Protein AF-A0A944D0X0-F1 (afdb_monomer)

Foldseek 3Di:
DEAEVVQQFDADPVRHTQAHADDPVPDDPVQFDDDDPFWTADPVVRAIEGECLPDAPVRSSVVCVVPVPHHYDDDCPRPRYDYDHD

Secondary structure (DSSP, 8-state):
-EEETTTTEEE-TTS-EEEE---TT---GGGSEEEETTEEE-TTT--EEEEGGG--HHHHHHHHHH-TT-EEE--TT-TT-EE---

Radius of gyration: 12.38 Å; Cα contacts (8 Å, |Δi|>4): 132; chains: 1; bounding box: 29×27×31 Å

Solvent-accessible surface area (backbone atoms only — not comparable to full-atom values): 5294 Å² total; per-residue (Å²): 58,32,34,25,79,89,78,30,30,34,24,40,82,83,71,44,81,66,48,73,70,82,60,98,80,6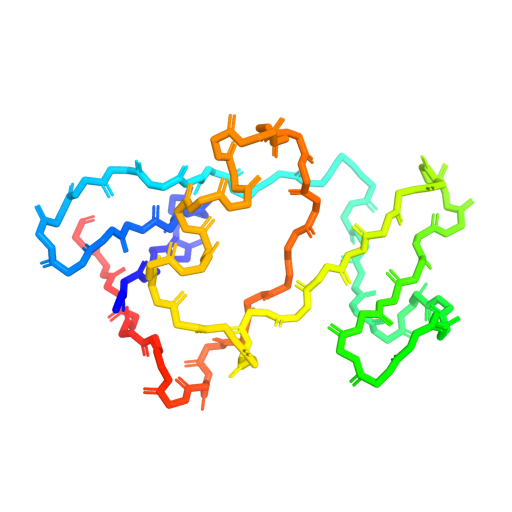8,77,55,78,90,80,37,43,85,69,56,100,56,30,28,29,35,84,86,80,71,44,59,33,37,42,48,81,84,46,53,63,68,55,49,50,49,50,38,72,77,37,78,80,65,43,71,44,80,68,89,83,35,90,68,49,43,80,46,90,129

Mean predicted aligned error: 2.66 Å

pLDDT: mean 95.38, std 4.2, range [62.59, 98.19]

Nearest PDB structures (foldseek):
  8p5d-assembly1_SFF  TM=3.450E-01  e=3.193E+00  Spraguea lophii 42_110
  4bts-assembly1_B9  TM=2.841E-01  e=2.295E+00  Tetrahymena thermophila
  7syh-assembly1_g  TM=3.254E-01  e=8.598E+00  Oryctolagus cuniculus

Structure (mmCIF, N/CA/C/O backbone):
data_AF-A0A944D0X0-F1
#
_entry.id   AF-A0A944D0X0-F1
#
loop_
_atom_site.group_PDB
_atom_site.id
_atom_site.type_symbol
_atom_site.label_atom_id
_atom_site.label_alt_id
_atom_site.label_comp_id
_atom_site.label_asym_id
_atom_site.label_entity_id
_atom_site.label_seq_id
_atom_site.pdbx_PDB_ins_code
_atom_site.Cartn_x
_atom_site.Cartn_y
_atom_site.Cartn_z
_atom_site.occupancy
_atom_site.B_iso_or_equiv
_atom_site.auth_seq_id
_atom_site.auth_comp_id
_atom_site.auth_asym_id
_atom_site.auth_atom_id
_atom_site.pdbx_PDB_model_num
ATOM 1 N N . MET A 1 1 ? -1.850 -2.899 11.069 1.00 94.94 1 MET A N 1
ATOM 2 C CA . MET A 1 1 ? -2.733 -2.665 9.904 1.00 94.94 1 MET A CA 1
ATOM 3 C C . MET A 1 1 ? -3.078 -3.982 9.211 1.00 94.94 1 MET A C 1
ATOM 5 O O . MET A 1 1 ? -2.402 -4.990 9.415 1.00 94.94 1 MET A O 1
ATOM 9 N N . LYS A 1 2 ? -4.125 -3.992 8.378 1.00 97.00 2 LYS A N 1
ATOM 10 C CA . LYS A 1 2 ? -4.661 -5.200 7.728 1.00 97.00 2 LYS A CA 1
ATOM 11 C C . LYS A 1 2 ? -4.663 -5.071 6.204 1.00 97.00 2 LYS A C 1
ATOM 13 O O . LYS A 1 2 ? -4.924 -3.990 5.677 1.00 97.00 2 LYS A O 1
A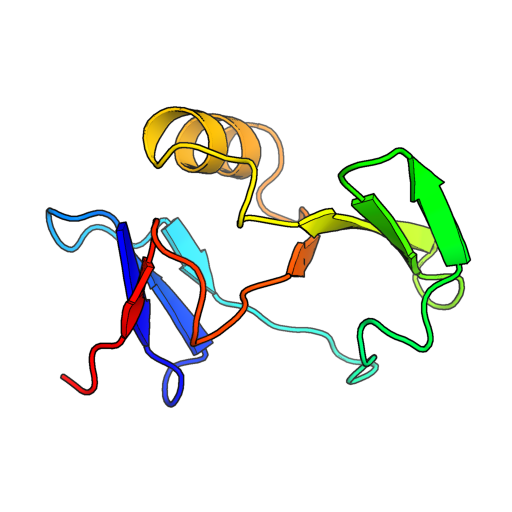TOM 18 N N . PHE A 1 3 ? -4.467 -6.181 5.493 1.00 97.38 3 PHE A N 1
ATOM 19 C CA . PHE A 1 3 ? -4.601 -6.245 4.035 1.00 97.38 3 PHE A CA 1
ATOM 20 C C . PHE A 1 3 ? -5.542 -7.366 3.600 1.00 97.38 3 PHE A C 1
ATOM 22 O O . PHE A 1 3 ? -5.380 -8.514 4.008 1.00 97.38 3 PHE A O 1
ATOM 29 N N . ASN A 1 4 ? -6.506 -7.040 2.738 1.00 96.88 4 ASN A N 1
ATOM 30 C CA . ASN A 1 4 ? -7.356 -8.020 2.075 1.00 96.88 4 ASN A CA 1
ATOM 31 C C . ASN A 1 4 ? -6.895 -8.202 0.614 1.00 96.88 4 ASN A C 1
ATOM 33 O O . ASN A 1 4 ? -7.119 -7.295 -0.195 1.00 96.88 4 ASN A O 1
ATOM 37 N N . PRO A 1 5 ? -6.291 -9.350 0.243 1.00 94.06 5 PRO A N 1
ATOM 38 C CA . PRO A 1 5 ? -5.760 -9.578 -1.102 1.00 94.06 5 PRO A CA 1
ATOM 39 C C . PRO A 1 5 ? -6.853 -9.809 -2.155 1.00 94.06 5 PRO A C 1
ATOM 41 O O . PRO A 1 5 ? -6.637 -9.515 -3.329 1.00 94.06 5 PRO A O 1
ATOM 44 N N . ILE A 1 6 ? -8.042 -10.271 -1.746 1.00 94.31 6 ILE A N 1
ATOM 45 C CA . ILE A 1 6 ? -9.195 -10.484 -2.636 1.00 94.31 6 ILE A CA 1
ATOM 46 C C . ILE A 1 6 ? -9.782 -9.129 -3.046 1.00 94.31 6 ILE A C 1
ATOM 48 O O . ILE A 1 6 ? -9.955 -8.844 -4.230 1.00 94.31 6 ILE A O 1
ATOM 52 N N . LYS A 1 7 ? -10.035 -8.257 -2.062 1.00 95.75 7 LYS A N 1
ATOM 53 C CA . LYS A 1 7 ? -10.551 -6.891 -2.266 1.00 95.75 7 LYS A CA 1
ATOM 54 C C . LYS A 1 7 ? -9.460 -5.904 -2.698 1.00 95.75 7 LYS A C 1
ATOM 56 O O . LYS A 1 7 ? -9.785 -4.771 -3.051 1.00 95.75 7 LYS A O 1
ATOM 61 N N . LYS A 1 8 ? -8.187 -6.320 -2.644 1.00 95.12 8 LYS A N 1
ATOM 62 C CA . LYS A 1 8 ? -6.990 -5.490 -2.845 1.00 95.12 8 LYS A CA 1
ATOM 63 C C . LYS A 1 8 ? -7.072 -4.205 -2.025 1.00 95.12 8 LYS A C 1
ATOM 65 O O . LYS A 1 8 ? -6.964 -3.111 -2.565 1.00 95.12 8 LYS A O 1
ATOM 70 N N . ALA A 1 9 ? -7.334 -4.325 -0.728 1.00 97.19 9 ALA A N 1
ATOM 71 C CA . ALA A 1 9 ? -7.631 -3.179 0.126 1.00 97.19 9 ALA A CA 1
ATOM 72 C C . ALA A 1 9 ? -6.855 -3.226 1.444 1.00 97.19 9 ALA A C 1
ATOM 74 O O . ALA A 1 9 ? -6.785 -4.266 2.097 1.00 97.19 9 ALA A O 1
ATOM 75 N N . LEU A 1 10 ? -6.292 -2.078 1.819 1.00 97.25 10 LEU A N 1
ATOM 76 C CA . LEU A 1 10 ? -5.632 -1.823 3.093 1.00 97.25 10 LEU A CA 1
ATOM 77 C C . LEU A 1 10 ? -6.620 -1.214 4.081 1.00 97.25 10 LEU A C 1
ATOM 79 O O . LEU A 1 10 ? -7.358 -0.286 3.736 1.00 97.25 10 LEU A O 1
ATOM 83 N N . TYR A 1 11 ? -6.579 -1.697 5.315 1.00 97.69 11 TYR A N 1
ATOM 84 C CA . TYR A 1 11 ? -7.400 -1.225 6.420 1.00 97.69 11 TYR A CA 1
ATOM 85 C C . TYR A 1 11 ? -6.537 -0.948 7.646 1.00 97.69 11 TYR A C 1
ATOM 87 O O . TYR A 1 11 ? -5.482 -1.558 7.833 1.00 97.69 11 TYR A O 1
ATOM 95 N N . THR A 1 12 ? -7.005 -0.053 8.506 1.00 97.44 12 THR A N 1
ATOM 96 C CA . THR A 1 12 ? -6.447 0.107 9.846 1.00 97.44 12 THR A CA 1
ATOM 97 C C . THR A 1 12 ? -6.722 -1.140 10.685 1.00 97.44 12 THR A C 1
ATOM 99 O O . THR A 1 12 ? -7.598 -1.951 10.368 1.00 97.44 12 THR A O 1
ATOM 102 N N . ASP A 1 13 ? -6.036 -1.274 11.817 1.00 96.06 13 ASP A N 1
ATOM 103 C CA . ASP A 1 13 ? -6.333 -2.337 12.778 1.00 96.06 13 ASP A CA 1
ATOM 104 C C . ASP A 1 13 ? -7.757 -2.235 13.354 1.00 96.06 13 ASP A C 1
ATOM 106 O O . ASP A 1 13 ? -8.346 -3.245 13.741 1.00 96.06 13 ASP A O 1
ATOM 110 N N . SER A 1 14 ? -8.338 -1.032 13.299 1.00 96.06 14 SER A N 1
ATOM 111 C CA . SER A 1 14 ? -9.734 -0.705 13.628 1.00 96.06 14 SER A CA 1
ATOM 112 C C . SER A 1 14 ? -10.720 -0.835 12.452 1.00 96.06 14 SER A C 1
ATOM 114 O O . SER A 1 14 ? -11.807 -0.265 12.506 1.00 96.06 14 SER A O 1
ATOM 116 N N . ASP A 1 15 ? -10.347 -1.546 11.383 1.00 95.62 15 ASP A N 1
ATOM 117 C CA . ASP A 1 15 ? -11.199 -1.863 10.222 1.00 95.62 15 ASP A CA 1
ATOM 118 C C . ASP A 1 15 ? -11.654 -0.658 9.378 1.00 95.62 15 ASP A C 1
ATOM 120 O O . ASP A 1 15 ? -12.564 -0.762 8.552 1.00 95.62 15 ASP A O 1
ATOM 124 N N . LYS A 1 16 ? -10.986 0.495 9.505 1.00 97.31 16 LYS A N 1
ATOM 125 C CA . LYS A 1 16 ? -11.229 1.650 8.630 1.00 97.31 16 LYS A CA 1
ATOM 126 C C . LYS A 1 16 ? -10.452 1.490 7.332 1.00 97.31 16 LYS A C 1
ATOM 128 O O . LYS A 1 16 ? -9.268 1.169 7.360 1.00 97.31 16 LYS A O 1
ATOM 133 N N . LEU A 1 17 ? -11.096 1.745 6.194 1.00 97.19 17 LEU A N 1
ATOM 134 C CA . LEU A 1 17 ? -10.426 1.708 4.894 1.00 97.19 17 LEU A CA 1
ATOM 135 C C . LEU A 1 17 ? -9.318 2.768 4.843 1.00 97.19 17 LEU A C 1
ATOM 137 O O . LEU A 1 17 ? -9.574 3.945 5.087 1.00 97.19 17 LEU A O 1
ATOM 141 N N . ILE A 1 18 ? -8.109 2.334 4.492 1.00 97.56 18 ILE A N 1
ATOM 142 C CA . ILE A 1 18 ? -6.979 3.216 4.200 1.00 97.56 18 ILE A CA 1
ATOM 143 C C . ILE A 1 18 ? -6.949 3.490 2.698 1.00 97.56 18 ILE A C 1
ATOM 145 O O . ILE A 1 18 ? -7.120 4.628 2.278 1.00 97.56 18 ILE A O 1
ATOM 149 N N . LYS A 1 19 ? -6.764 2.445 1.878 1.00 97.38 19 LYS A N 1
ATOM 150 C CA . LYS A 1 19 ? -6.638 2.573 0.419 1.00 97.38 19 LYS A CA 1
ATOM 151 C C . LYS A 1 19 ? -7.005 1.276 -0.300 1.00 97.38 19 LYS A C 1
ATOM 153 O O . LYS A 1 19 ? -6.706 0.187 0.186 1.00 97.38 19 LYS A O 1
ATOM 158 N N . LYS A 1 20 ? -7.596 1.387 -1.494 1.00 97.19 20 LYS A N 1
ATOM 159 C CA . LYS A 1 20 ? -7.707 0.277 -2.456 1.00 97.19 20 LYS A CA 1
ATOM 160 C C . LYS A 1 20 ? -6.534 0.313 -3.434 1.00 97.19 20 LYS A C 1
ATOM 162 O O . LYS A 1 20 ? -6.209 1.363 -3.982 1.00 97.19 20 LYS A O 1
ATOM 167 N N . LEU A 1 21 ? -5.907 -0.833 -3.651 1.00 95.06 21 LEU A N 1
ATOM 168 C CA . LEU A 1 21 ? -4.776 -1.004 -4.548 1.00 95.06 21 LEU A CA 1
ATOM 169 C C . LEU A 1 21 ? -5.291 -1.289 -5.955 1.00 95.06 21 LEU A C 1
ATOM 171 O O . LEU A 1 21 ? -5.916 -2.318 -6.224 1.00 95.06 21 LEU A O 1
ATOM 175 N N . HIS A 1 22 ? -4.977 -0.376 -6.865 1.00 94.25 22 HIS A N 1
ATOM 176 C CA . HIS A 1 22 ? -5.267 -0.518 -8.278 1.00 94.25 22 HIS A CA 1
ATOM 177 C C . HIS A 1 22 ? -4.105 0.049 -9.093 1.00 94.25 22 HIS A C 1
ATOM 179 O O . HIS A 1 22 ? -3.749 1.211 -8.945 1.00 94.25 22 HIS A O 1
ATOM 185 N N . CYS A 1 23 ? -3.525 -0.778 -9.962 1.00 93.88 23 CYS A N 1
ATOM 186 C CA . CYS A 1 23 ? -2.577 -0.343 -10.981 1.00 93.88 23 CYS A CA 1
ATOM 187 C C . CYS A 1 23 ? -3.125 -0.789 -12.345 1.00 93.88 23 CYS A C 1
ATOM 189 O O . CY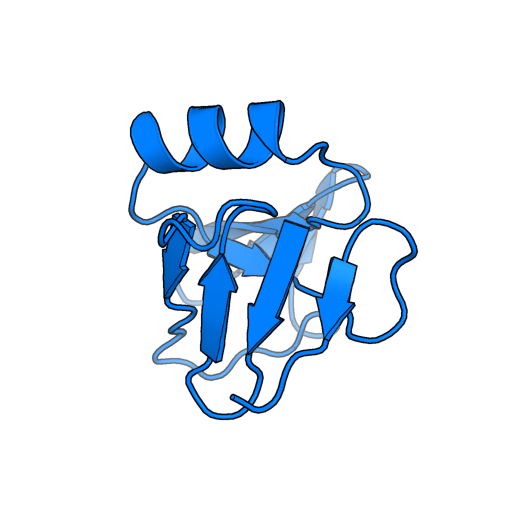S A 1 23 ? -3.199 -2.002 -12.580 1.00 93.88 23 CYS A O 1
ATOM 191 N N . PRO A 1 24 ? -3.491 0.138 -13.251 1.00 93.50 24 PRO A N 1
ATOM 192 C CA . PRO A 1 24 ? -4.057 -0.224 -14.553 1.00 93.50 24 PRO A CA 1
ATOM 193 C C . PRO A 1 24 ? -3.050 -0.987 -15.425 1.00 93.50 24 PRO A C 1
ATOM 195 O O . PRO A 1 24 ? -3.428 -1.853 -16.210 1.00 93.50 24 PRO A O 1
ATOM 198 N N . TYR A 1 25 ? -1.755 -0.739 -15.216 1.00 93.88 25 TYR A N 1
ATOM 199 C CA . TYR A 1 25 ? -0.656 -1.367 -15.951 1.00 93.88 25 TYR A CA 1
ATOM 200 C C . TYR A 1 25 ? -0.161 -2.683 -15.336 1.00 93.88 25 TYR A C 1
ATOM 202 O O . TYR A 1 25 ? 0.773 -3.278 -15.870 1.00 93.88 25 TYR A O 1
ATOM 210 N N . LYS A 1 26 ? -0.748 -3.127 -14.210 1.00 91.25 26 LYS A N 1
ATOM 211 C CA . LYS A 1 26 ? -0.427 -4.393 -13.518 1.00 91.25 26 LYS A CA 1
ATOM 212 C C . LYS A 1 26 ? 1.083 -4.621 -13.319 1.00 91.25 26 LYS A C 1
ATOM 214 O O . LYS A 1 26 ? 1.582 -5.728 -13.513 1.00 91.25 26 LYS A O 1
ATOM 219 N N . LYS A 1 27 ? 1.818 -3.562 -12.962 1.00 93.12 27 LYS A N 1
ATOM 220 C CA . LYS A 1 27 ? 3.269 -3.635 -12.756 1.00 93.12 27 LYS A CA 1
ATOM 221 C C . LYS A 1 27 ? 3.615 -4.512 -11.555 1.00 93.12 27 LYS A C 1
ATOM 223 O O . LYS A 1 27 ? 2.893 -4.533 -10.563 1.00 93.12 27 LYS A O 1
ATOM 228 N N . GLN A 1 28 ? 4.743 -5.202 -11.669 1.00 92.56 28 GLN A N 1
ATOM 229 C CA . GLN A 1 28 ? 5.378 -5.933 -10.576 1.00 92.56 28 GLN A CA 1
ATOM 230 C C . GLN A 1 28 ? 6.541 -5.101 -10.035 1.00 92.56 28 GLN A C 1
ATOM 232 O O . GLN A 1 28 ? 7.139 -4.338 -10.793 1.00 92.56 28 GLN A O 1
ATOM 237 N N . TRP A 1 29 ? 6.846 -5.252 -8.746 1.00 94.44 29 TRP A N 1
ATOM 238 C CA . TRP A 1 29 ? 7.880 -4.478 -8.049 1.00 94.44 29 TRP A CA 1
ATOM 239 C C . TRP A 1 29 ? 9.255 -4.562 -8.725 1.00 94.44 29 TRP A C 1
ATOM 241 O O . TRP A 1 29 ? 9.918 -3.543 -8.908 1.00 94.44 29 TRP A O 1
ATOM 251 N N . ASP A 1 30 ? 9.633 -5.757 -9.180 1.00 94.31 30 ASP A N 1
ATOM 252 C CA . ASP A 1 30 ? 10.926 -6.013 -9.828 1.00 94.31 30 ASP A CA 1
ATOM 253 C C . ASP A 1 30 ? 11.053 -5.347 -11.206 1.00 94.31 30 ASP A C 1
ATOM 255 O O . ASP A 1 30 ? 12.154 -5.164 -11.710 1.00 94.31 30 ASP A O 1
ATOM 259 N N . ASN A 1 31 ? 9.931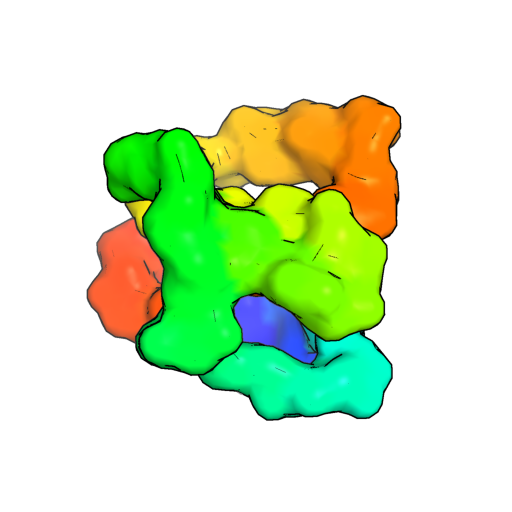 -4.911 -11.790 1.00 93.94 31 ASN A N 1
ATOM 260 C CA . ASN A 1 31 ? 9.880 -4.201 -13.070 1.00 93.94 31 ASN A CA 1
ATOM 261 C C . ASN A 1 31 ? 9.818 -2.670 -12.904 1.00 93.94 31 ASN A C 1
ATOM 263 O O . ASN A 1 31 ? 9.461 -1.959 -13.850 1.00 93.94 31 ASN A O 1
ATOM 267 N N . LEU A 1 32 ? 10.088 -2.158 -11.702 1.00 97.00 32 LEU A N 1
ATOM 268 C CA . LEU A 1 32 ? 10.175 -0.730 -11.401 1.00 97.00 32 LEU A CA 1
ATOM 269 C C . LEU A 1 32 ? 11.641 -0.307 -11.265 1.00 97.00 32 LEU A C 1
ATOM 271 O O . LEU A 1 32 ? 12.488 -1.095 -10.848 1.00 97.00 32 LEU A O 1
ATOM 275 N N . SER A 1 33 ? 11.930 0.951 -11.587 1.00 97.62 33 SER A N 1
ATOM 276 C CA . SER A 1 33 ? 13.269 1.523 -11.432 1.00 97.62 33 SER A CA 1
ATOM 277 C C . SER A 1 33 ? 13.511 1.945 -9.992 1.00 97.62 33 SER A C 1
ATOM 279 O O . SER A 1 33 ? 12.589 2.413 -9.328 1.00 97.62 33 SER A O 1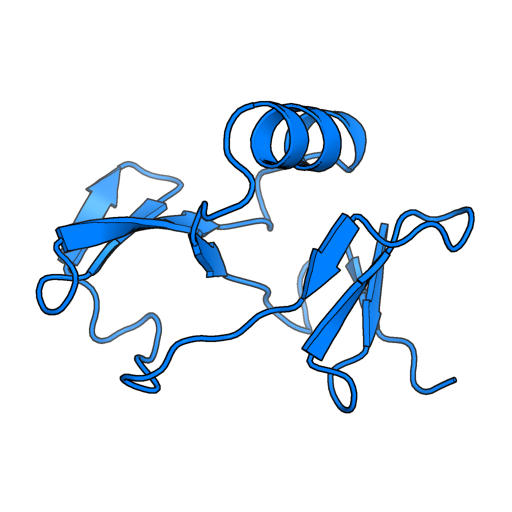
ATOM 281 N N . ASP A 1 34 ? 14.742 1.823 -9.513 1.00 97.12 34 ASP A N 1
ATOM 282 C CA . ASP A 1 34 ? 15.089 2.287 -8.171 1.00 97.12 34 ASP A CA 1
ATOM 283 C C . ASP A 1 34 ? 14.909 3.811 -8.059 1.00 97.12 34 ASP A C 1
ATOM 285 O O . ASP A 1 34 ? 15.117 4.549 -9.028 1.00 97.12 34 ASP A O 1
ATOM 289 N N . TYR A 1 35 ? 14.455 4.273 -6.893 1.00 96.44 35 TYR A N 1
ATOM 290 C CA . TYR A 1 35 ? 14.253 5.696 -6.607 1.00 96.44 35 TYR A CA 1
ATOM 291 C C . TYR A 1 35 ? 14.940 6.088 -5.299 1.00 96.44 35 TYR A C 1
ATOM 293 O O . TYR A 1 35 ? 15.808 6.956 -5.305 1.00 96.44 35 TYR A O 1
ATOM 301 N N . ASP A 1 36 ? 14.616 5.398 -4.205 1.00 96.12 36 ASP A N 1
ATOM 302 C CA . ASP A 1 36 ? 15.335 5.477 -2.933 1.00 96.12 36 ASP A CA 1
ATOM 303 C C . ASP A 1 36 ? 15.272 4.128 -2.189 1.00 96.12 36 ASP A C 1
ATOM 305 O O . ASP A 1 36 ? 14.803 3.127 -2.729 1.00 96.12 36 ASP A O 1
ATOM 309 N N . GLU A 1 37 ? 15.755 4.082 -0.945 1.00 93.75 37 GLU A N 1
ATOM 310 C CA . GLU A 1 37 ? 15.791 2.854 -0.136 1.00 93.75 37 GLU A CA 1
ATOM 311 C C . GLU A 1 37 ? 14.408 2.239 0.134 1.00 93.75 37 GLU A C 1
ATOM 313 O O . GLU A 1 37 ? 14.303 1.045 0.408 1.00 93.75 37 GLU A O 1
ATOM 318 N N . LYS A 1 38 ? 13.339 3.042 0.091 1.00 95.56 38 LYS A N 1
ATOM 319 C CA . LYS A 1 38 ? 11.985 2.649 0.508 1.00 95.56 38 LYS A CA 1
ATOM 320 C C . LYS A 1 38 ? 10.979 2.705 -0.631 1.00 95.56 38 LYS A C 1
ATOM 322 O O . LYS A 1 38 ? 9.796 2.433 -0.420 1.00 95.56 38 LYS A O 1
ATOM 327 N N . SER A 1 39 ? 11.402 3.090 -1.828 1.00 97.38 39 SER A N 1
ATOM 328 C CA . SER A 1 39 ? 10.489 3.314 -2.932 1.00 97.38 39 SER A CA 1
ATOM 329 C C . SER A 1 39 ? 11.143 3.132 -4.294 1.00 97.38 39 SER A C 1
ATOM 331 O O . SER A 1 39 ? 12.351 3.264 -4.489 1.00 97.38 39 SER A O 1
ATOM 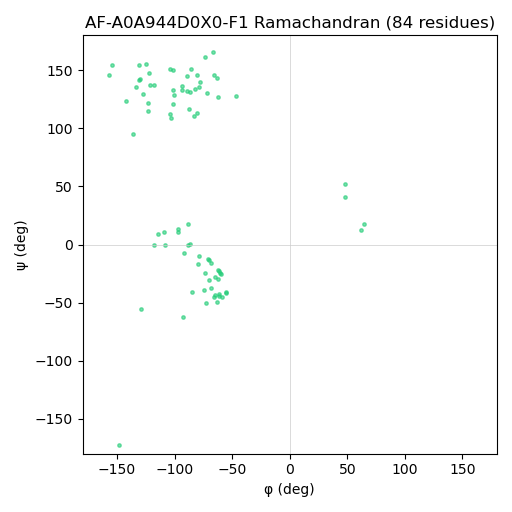333 N N . LYS A 1 40 ? 10.294 2.803 -5.265 1.00 98.12 40 LYS A N 1
ATOM 334 C CA . LYS A 1 40 ? 10.672 2.628 -6.664 1.00 98.12 40 LYS A CA 1
ATOM 335 C C . LYS A 1 40 ? 9.826 3.511 -7.556 1.00 98.12 40 LYS A C 1
ATOM 337 O O . LYS A 1 40 ? 8.691 3.841 -7.227 1.00 98.12 40 LYS A O 1
ATOM 342 N N . LYS A 1 41 ? 10.342 3.859 -8.725 1.00 97.75 41 LYS A N 1
ATOM 343 C CA . LYS A 1 41 ? 9.641 4.656 -9.724 1.00 97.75 41 LYS A CA 1
ATOM 344 C C . LYS A 1 41 ? 9.064 3.776 -10.830 1.00 97.75 41 LYS A C 1
ATOM 346 O O . LYS A 1 41 ? 9.762 2.984 -11.463 1.00 97.75 41 LYS A O 1
ATOM 351 N N . CYS A 1 42 ? 7.776 3.950 -11.110 1.00 97.12 42 CYS A N 1
ATOM 352 C CA . CYS A 1 42 ? 7.127 3.340 -12.261 1.00 97.12 42 CYS A CA 1
ATOM 353 C C . CYS A 1 42 ? 7.370 4.186 -13.510 1.00 97.12 42 CYS A C 1
ATOM 355 O O . CYS A 1 42 ? 6.780 5.250 -13.664 1.00 97.12 42 CYS A O 1
ATOM 357 N N . LEU A 1 43 ? 8.169 3.694 -14.458 1.00 96.12 43 LEU A N 1
ATOM 358 C CA . LEU A 1 43 ? 8.445 4.429 -15.700 1.00 96.12 43 LEU A CA 1
ATOM 359 C C . LEU A 1 43 ? 7.242 4.526 -16.657 1.00 96.12 43 LEU A C 1
ATOM 361 O O . LEU A 1 43 ? 7.277 5.306 -17.600 1.00 96.12 43 LEU A O 1
ATOM 365 N N . THR A 1 44 ? 6.172 3.750 -16.440 1.00 95.81 44 THR A N 1
ATOM 366 C CA . THR A 1 44 ? 4.978 3.774 -17.308 1.00 95.81 44 THR A CA 1
ATOM 367 C C . THR A 1 44 ? 3.985 4.868 -16.928 1.00 95.81 44 THR A C 1
ATOM 369 O O . THR A 1 44 ? 3.434 5.506 -17.814 1.00 95.81 44 THR A O 1
ATOM 372 N N . CYS A 1 45 ? 3.744 5.089 -15.633 1.00 94.31 45 CYS A N 1
ATOM 373 C CA . CYS A 1 45 ? 2.854 6.159 -15.166 1.00 94.31 45 CYS A CA 1
ATOM 374 C C . CYS A 1 45 ? 3.602 7.322 -14.505 1.00 94.31 45 CYS A C 1
ATOM 376 O O . CYS A 1 45 ? 2.969 8.278 -14.089 1.00 94.31 45 CYS A O 1
ATOM 378 N N . ASN A 1 46 ? 4.934 7.237 -14.418 1.00 95.19 46 ASN A N 1
ATOM 379 C CA . ASN A 1 46 ? 5.829 8.217 -13.798 1.00 95.19 46 ASN A CA 1
ATOM 380 C C . ASN A 1 46 ? 5.597 8.452 -12.287 1.00 95.19 46 ASN A C 1
ATOM 382 O O . ASN A 1 46 ? 6.179 9.372 -11.720 1.00 95.19 46 ASN A O 1
ATOM 386 N N . GLU A 1 47 ? 4.813 7.591 -11.632 1.00 95.75 47 GLU A N 1
ATOM 387 C CA . GLU A 1 47 ? 4.526 7.643 -10.193 1.00 95.75 47 GLU A CA 1
ATOM 388 C C . GLU A 1 47 ? 5.587 6.919 -9.356 1.00 95.75 47 GLU A C 1
ATOM 390 O O . GLU A 1 47 ? 6.184 5.926 -9.793 1.00 95.75 47 GLU A O 1
ATOM 395 N N . VAL A 1 48 ? 5.770 7.381 -8.117 1.00 96.81 48 VAL A N 1
ATOM 396 C CA . VAL A 1 48 ? 6.577 6.697 -7.097 1.00 96.81 48 VAL A CA 1
ATOM 397 C C . VAL A 1 48 ? 5.707 5.675 -6.364 1.00 96.81 48 VAL A C 1
ATOM 399 O O . VAL A 1 48 ? 4.597 5.973 -5.925 1.00 96.81 48 VAL A O 1
ATOM 402 N N . VAL A 1 49 ? 6.216 4.452 -6.241 1.00 97.81 49 VAL A N 1
ATOM 403 C CA . VAL A 1 49 ? 5.609 3.334 -5.521 1.00 97.81 49 VAL A CA 1
ATOM 404 C C . VAL A 1 49 ? 6.349 3.153 -4.202 1.00 97.81 49 VAL A C 1
ATOM 406 O O . VAL A 1 49 ? 7.514 2.757 -4.187 1.00 97.81 49 VAL A O 1
ATOM 409 N N . VAL A 1 50 ? 5.667 3.439 -3.098 1.00 97.75 50 VAL A N 1
ATOM 410 C CA . VAL A 1 50 ? 6.238 3.388 -1.747 1.00 97.75 50 VAL A CA 1
ATOM 411 C C . VAL A 1 50 ? 6.068 1.993 -1.153 1.00 97.75 50 VAL A C 1
ATOM 413 O O . VAL A 1 50 ? 4.976 1.421 -1.197 1.00 97.75 50 VAL A O 1
ATOM 416 N N . ASP A 1 51 ? 7.135 1.438 -0.586 1.00 97.38 51 ASP A N 1
ATOM 417 C CA . ASP A 1 51 ? 7.097 0.146 0.086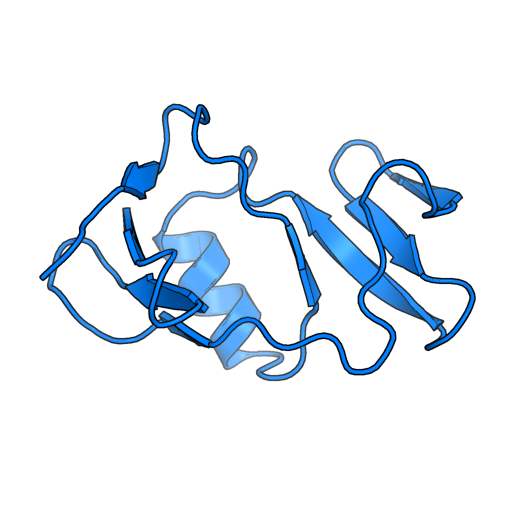 1.00 97.38 51 ASP A CA 1
ATOM 418 C C . ASP A 1 51 ? 6.540 0.288 1.506 1.00 97.38 51 ASP A C 1
ATOM 420 O O . ASP A 1 51 ? 7.138 0.910 2.388 1.00 97.38 51 ASP A O 1
ATOM 424 N N . THR A 1 52 ? 5.362 -0.292 1.733 1.00 97.19 52 THR A N 1
ATOM 425 C CA . THR A 1 52 ? 4.671 -0.172 3.022 1.00 97.19 52 THR A CA 1
ATOM 426 C C . THR A 1 52 ? 5.345 -0.950 4.141 1.00 97.19 52 THR A C 1
ATOM 428 O O . THR A 1 52 ? 5.017 -0.688 5.296 1.00 97.19 52 THR A O 1
ATOM 431 N N . GLN A 1 53 ? 6.302 -1.845 3.857 1.00 96.81 53 GLN A N 1
ATOM 432 C CA . GLN A 1 53 ? 7.045 -2.556 4.905 1.00 96.81 53 GLN A CA 1
ATOM 433 C C . GLN A 1 53 ? 7.800 -1.595 5.844 1.00 96.81 53 GLN A C 1
ATOM 435 O O . GLN A 1 53 ? 8.015 -1.907 7.010 1.00 96.81 53 GLN A O 1
ATOM 440 N N . PHE A 1 54 ? 8.148 -0.397 5.357 1.00 96.12 54 PHE A N 1
ATOM 441 C CA . PHE A 1 54 ? 8.886 0.620 6.112 1.00 96.12 54 PHE A CA 1
ATOM 442 C C . PHE A 1 54 ? 7.995 1.698 6.743 1.00 96.12 54 PHE A C 1
ATOM 444 O O . PHE A 1 54 ? 8.513 2.720 7.195 1.00 96.12 54 PHE A O 1
ATOM 451 N N . LEU A 1 55 ? 6.672 1.507 6.740 1.00 96.19 55 LEU A N 1
ATOM 452 C CA . LEU A 1 55 ? 5.702 2.478 7.243 1.00 96.19 55 LEU A CA 1
ATOM 453 C C . LEU A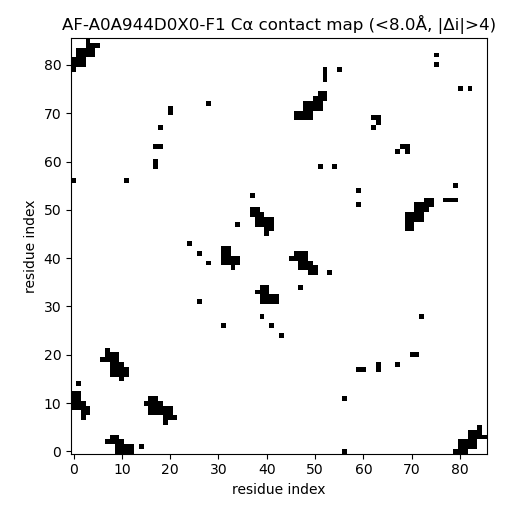 1 55 ? 4.904 1.913 8.418 1.00 96.19 55 LEU A C 1
ATOM 455 O O . LEU A 1 55 ? 4.406 0.788 8.383 1.00 96.19 55 LEU A O 1
ATOM 459 N N . SER A 1 56 ? 4.693 2.727 9.445 1.00 96.75 56 SER A N 1
ATOM 460 C CA . SER A 1 56 ? 3.651 2.470 10.435 1.00 96.75 56 SER A CA 1
ATOM 461 C C . SER A 1 56 ? 2.261 2.750 9.854 1.00 96.75 56 SER A C 1
ATOM 463 O O . SER A 1 56 ? 2.093 3.501 8.889 1.00 96.75 56 SER A O 1
ATOM 465 N N . GLU A 1 57 ? 1.222 2.210 10.496 1.00 97.00 57 GLU A N 1
ATOM 466 C CA . GLU A 1 57 ? -0.167 2.505 10.124 1.00 97.00 57 GLU A CA 1
ATOM 467 C C . GLU A 1 57 ? -0.457 4.016 10.126 1.00 97.00 57 GLU A C 1
ATOM 469 O O . GLU A 1 57 ? -1.122 4.525 9.223 1.00 97.00 57 GLU A O 1
ATOM 474 N N . LYS A 1 58 ? 0.066 4.752 11.117 1.00 97.75 58 LYS A N 1
ATOM 475 C CA . LYS A 1 58 ? -0.146 6.203 11.237 1.00 97.75 58 LYS A CA 1
ATOM 476 C C . LYS A 1 58 ? 0.480 6.966 10.07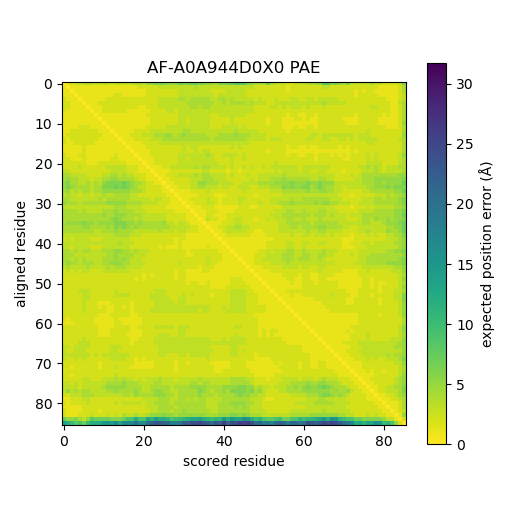1 1.00 97.75 58 LYS A C 1
ATOM 478 O O . LYS A 1 58 ? -0.160 7.871 9.537 1.00 97.75 58 LYS A O 1
ATOM 483 N N . GLU A 1 59 ? 1.698 6.602 9.675 1.00 97.69 59 GLU A N 1
ATOM 484 C CA . GLU A 1 59 ? 2.394 7.223 8.542 1.00 97.69 59 GLU A CA 1
ATOM 485 C C . GLU A 1 59 ? 1.673 6.940 7.229 1.00 97.69 59 GLU A C 1
ATOM 487 O O . GLU A 1 59 ? 1.411 7.868 6.467 1.00 97.69 59 GLU A O 1
ATOM 492 N N . LEU A 1 60 ? 1.261 5.691 7.002 1.00 97.19 60 LEU A N 1
ATOM 493 C CA . LEU A 1 60 ? 0.517 5.313 5.805 1.00 97.19 60 LEU A CA 1
ATOM 494 C C . LEU A 1 60 ? -0.828 6.050 5.710 1.00 97.19 60 LEU A C 1
ATOM 496 O O . LEU A 1 60 ? -1.175 6.569 4.652 1.00 97.19 60 LEU A O 1
ATOM 500 N N . VAL A 1 61 ? -1.573 6.148 6.817 1.00 98.19 61 VAL A N 1
ATOM 501 C CA . VAL A 1 61 ? -2.834 6.908 6.866 1.00 98.19 61 VAL A CA 1
ATOM 502 C C . VAL A 1 61 ? -2.600 8.386 6.569 1.00 98.19 61 VAL A C 1
ATOM 504 O O . VAL A 1 61 ? -3.391 8.987 5.842 1.00 98.19 61 VAL A O 1
ATOM 507 N N . LYS A 1 62 ? -1.543 8.988 7.123 1.00 98.19 62 LYS A N 1
ATOM 508 C CA . LYS A 1 62 ? -1.198 10.387 6.851 1.00 98.19 62 LYS A CA 1
ATOM 509 C C . LYS A 1 62 ? -0.852 10.586 5.371 1.00 98.19 62 LYS A C 1
ATOM 511 O O . LYS A 1 62 ? -1.454 11.439 4.729 1.00 98.19 62 LYS A O 1
ATOM 516 N N . MET A 1 63 ? 0.022 9.743 4.823 1.00 97.50 63 MET A N 1
ATOM 517 C CA . MET A 1 63 ? 0.458 9.802 3.427 1.00 97.50 63 MET A CA 1
ATOM 518 C C . MET A 1 63 ? -0.717 9.673 2.448 1.00 97.50 63 MET A C 1
ATOM 520 O O . MET A 1 63 ? -0.826 10.458 1.514 1.00 97.50 63 MET A O 1
ATOM 524 N N . VAL A 1 64 ? -1.634 8.726 2.676 1.00 97.62 64 VAL A N 1
ATOM 525 C CA . VAL A 1 64 ? -2.811 8.537 1.808 1.00 97.62 64 VAL A CA 1
ATOM 526 C C . VAL A 1 64 ? -3.816 9.686 1.937 1.00 97.62 64 VAL A C 1
ATOM 528 O O . VAL A 1 64 ? -4.502 10.007 0.973 1.00 97.62 64 VAL A O 1
ATOM 531 N N . LYS A 1 65 ? -3.917 10.336 3.103 1.00 97.31 65 LYS A N 1
ATOM 532 C CA . LYS A 1 65 ? -4.753 11.539 3.254 1.00 97.31 65 LYS A CA 1
ATOM 533 C C . LYS A 1 65 ? -4.194 12.734 2.486 1.00 97.31 65 LYS A C 1
ATOM 535 O O . LYS A 1 65 ? -4.976 13.511 1.953 1.00 97.31 65 LYS A O 1
ATOM 540 N N . GLU A 1 66 ? -2.872 12.884 2.460 1.00 97.56 66 GLU A N 1
ATOM 541 C CA . GLU A 1 66 ? -2.188 13.957 1.730 1.00 97.56 66 GLU A CA 1
ATOM 542 C C . GLU A 1 66 ? -2.190 13.700 0.217 1.00 97.56 66 GLU A C 1
ATOM 544 O O . GLU A 1 66 ? -2.411 14.624 -0.561 1.00 97.56 66 GLU A O 1
ATOM 549 N N . ASN A 1 67 ? -2.010 12.444 -0.199 1.00 96.50 67 ASN A N 1
ATOM 550 C CA . ASN A 1 67 ? -2.086 12.017 -1.592 1.00 96.50 67 ASN A CA 1
ATOM 551 C C . ASN A 1 67 ? -2.879 10.698 -1.724 1.00 96.50 67 ASN A C 1
ATOM 553 O O . ASN A 1 67 ? -2.299 9.612 -1.611 1.00 96.50 67 ASN A O 1
ATOM 557 N N . PRO A 1 68 ? -4.192 10.764 -2.015 1.00 95.69 68 PRO A N 1
ATOM 558 C CA . PRO A 1 68 ? -5.038 9.582 -2.184 1.00 95.69 68 PRO A CA 1
ATOM 559 C C . PRO A 1 68 ? -4.620 8.662 -3.331 1.00 95.69 68 PRO A C 1
ATOM 561 O O . PRO A 1 68 ? -4.937 7.471 -3.285 1.00 95.69 68 PRO A O 1
ATOM 564 N N . ASP A 1 69 ? -3.888 9.172 -4.324 1.00 94.69 69 ASP A N 1
ATOM 565 C CA . ASP A 1 69 ? -3.470 8.441 -5.522 1.00 94.69 69 ASP A CA 1
ATOM 566 C C . ASP A 1 69 ? -2.102 7.767 -5.373 1.00 94.69 69 ASP A C 1
ATOM 568 O O . ASP A 1 69 ? -1.764 6.905 -6.182 1.00 94.69 69 ASP A O 1
ATOM 572 N N . VAL A 1 70 ? -1.384 8.022 -4.268 1.00 95.75 70 VAL A N 1
ATOM 573 C CA . VAL A 1 70 ? -0.054 7.451 -3.991 1.00 95.75 70 VAL A CA 1
ATOM 574 C C . VAL A 1 70 ? 0.002 5.946 -4.260 1.00 95.75 70 VAL A C 1
ATOM 576 O O . VAL A 1 70 ? -0.836 5.176 -3.774 1.00 95.75 70 VAL A O 1
ATOM 579 N N . CYS A 1 71 ? 0.979 5.505 -5.048 1.00 97.12 71 CYS A N 1
ATOM 580 C CA . CYS A 1 71 ? 1.163 4.086 -5.312 1.00 97.12 71 CYS A CA 1
ATOM 581 C C . CYS A 1 71 ? 1.869 3.429 -4.125 1.00 97.12 71 CYS A C 1
ATOM 583 O O . CYS A 1 71 ? 2.850 3.951 -3.602 1.00 97.12 71 CYS A O 1
ATOM 585 N N . VAL A 1 72 ? 1.384 2.259 -3.713 1.00 97.06 72 VAL A N 1
ATOM 586 C CA . VAL A 1 72 ? 1.966 1.509 -2.597 1.00 97.06 72 VAL A CA 1
ATOM 587 C C . VAL A 1 72 ? 2.209 0.059 -2.981 1.00 97.06 72 VAL A C 1
ATOM 589 O O . VAL A 1 72 ? 1.400 -0.550 -3.687 1.00 97.06 72 VAL A O 1
ATOM 592 N N . LYS A 1 73 ? 3.316 -0.494 -2.491 1.00 96.50 73 LYS A N 1
ATOM 593 C CA . LYS A 1 73 ? 3.633 -1.919 -2.541 1.00 96.50 73 LYS A CA 1
ATOM 594 C C . LYS A 1 73 ? 3.340 -2.531 -1.176 1.00 96.50 73 LYS A C 1
ATOM 596 O O . LYS A 1 73 ? 3.693 -1.973 -0.137 1.00 96.50 73 LYS A O 1
ATOM 601 N N . VAL A 1 74 ? 2.657 -3.666 -1.203 1.00 95.62 74 VAL A N 1
ATOM 602 C CA . VAL A 1 74 ? 2.313 -4.465 -0.029 1.00 95.62 74 VAL A CA 1
ATOM 603 C C . VAL A 1 74 ? 2.875 -5.854 -0.259 1.00 95.62 74 VAL A C 1
ATOM 605 O O . VAL A 1 74 ? 2.538 -6.487 -1.261 1.00 95.62 74 VAL A O 1
ATOM 608 N N . ASP A 1 75 ? 3.726 -6.302 0.652 1.00 92.94 75 ASP A N 1
ATOM 609 C CA . ASP A 1 75 ? 4.142 -7.695 0.736 1.00 92.94 75 ASP A CA 1
ATOM 610 C C . ASP A 1 75 ? 3.172 -8.464 1.648 1.00 92.94 75 ASP A C 1
ATOM 612 O O . ASP A 1 75 ? 2.640 -7.914 2.612 1.00 92.94 75 ASP A O 1
ATOM 616 N N . LEU A 1 76 ? 2.897 -9.733 1.340 1.00 91.06 76 LEU A N 1
ATOM 617 C CA . LEU A 1 76 ? 2.031 -10.573 2.176 1.00 91.06 76 LEU A CA 1
ATOM 618 C C . LEU A 1 76 ? 2.764 -11.125 3.403 1.00 91.06 76 LEU A C 1
ATOM 620 O O . LEU A 1 76 ? 2.106 -11.596 4.329 1.00 91.06 76 LEU A O 1
ATOM 624 N N . LEU A 1 77 ? 4.098 -11.080 3.393 1.00 90.25 77 LEU A N 1
ATOM 625 C CA . LEU A 1 77 ? 4.964 -11.625 4.436 1.00 90.25 77 LEU A CA 1
ATOM 626 C C . LEU A 1 77 ? 5.660 -10.534 5.266 1.00 90.25 77 LEU A C 1
ATOM 628 O O . LEU A 1 77 ? 6.562 -10.850 6.033 1.00 90.25 77 LEU A O 1
ATOM 632 N N . GLN A 1 78 ? 5.263 -9.262 5.131 1.00 93.56 78 GLN A N 1
ATOM 633 C CA . GLN A 1 78 ? 5.821 -8.180 5.950 1.00 93.56 78 GLN A CA 1
ATOM 634 C C . GLN A 1 78 ? 5.222 -8.156 7.366 1.00 93.56 78 GLN A C 1
ATOM 636 O O . GLN A 1 78 ? 4.010 -8.290 7.546 1.00 93.56 78 GLN A O 1
ATOM 641 N N . ASP A 1 79 ? 6.066 -7.892 8.365 1.00 95.19 79 ASP A N 1
ATOM 642 C CA . ASP A 1 79 ? 5.714 -7.966 9.794 1.00 95.19 79 ASP A CA 1
ATOM 643 C C . ASP A 1 79 ? 4.613 -6.986 10.224 1.00 95.19 79 ASP A C 1
ATOM 645 O O . ASP A 1 79 ? 3.852 -7.237 11.160 1.00 95.19 79 ASP A O 1
ATOM 649 N N . ASN A 1 80 ? 4.520 -5.836 9.555 1.00 95.44 80 ASN A N 1
ATOM 650 C CA . ASN A 1 80 ? 3.606 -4.761 9.931 1.00 95.44 80 ASN A CA 1
ATOM 651 C C . ASN A 1 80 ? 2.190 -4.910 9.336 1.00 95.44 80 ASN A C 1
ATOM 653 O O . ASN A 1 80 ? 1.339 -4.053 9.601 1.00 95.44 80 ASN A O 1
ATOM 657 N N . ILE A 1 81 ? 1.908 -5.972 8.566 1.00 95.19 81 ILE A N 1
ATOM 658 C CA . ILE A 1 81 ? 0.589 -6.258 7.981 1.00 95.19 81 ILE A CA 1
ATOM 659 C C . ILE A 1 81 ? 0.048 -7.611 8.434 1.00 95.19 81 ILE A C 1
ATOM 661 O O . ILE A 1 81 ? 0.721 -8.633 8.393 1.00 95.19 81 ILE A O 1
ATOM 665 N N . ARG A 1 82 ? -1.248 -7.637 8.767 1.00 95.88 82 ARG A N 1
ATOM 666 C CA . ARG A 1 82 ? -2.018 -8.876 8.904 1.00 95.88 82 ARG A CA 1
ATOM 667 C C . ARG A 1 82 ? -2.878 -9.115 7.668 1.00 95.88 82 ARG A C 1
ATOM 669 O O . ARG A 1 82 ? -3.754 -8.307 7.352 1.00 95.88 82 ARG A O 1
ATOM 676 N N . VAL A 1 83 ? -2.678 -10.246 6.998 1.00 95.44 83 VAL A N 1
ATOM 677 C CA . VAL A 1 83 ? -3.542 -10.674 5.889 1.00 95.44 83 VAL A CA 1
ATOM 678 C C . VAL A 1 83 ? -4.897 -11.128 6.439 1.00 95.44 83 VAL A C 1
ATOM 680 O O . VAL A 1 83 ? -4.965 -11.918 7.380 1.00 95.44 83 VAL A O 1
ATOM 683 N N . VAL A 1 84 ? -5.986 -10.614 5.866 1.00 94.44 84 VAL A N 1
ATOM 684 C CA . VAL A 1 84 ? -7.367 -10.932 6.259 1.00 94.44 84 VAL A CA 1
ATOM 685 C C . VAL A 1 84 ? -8.210 -11.287 5.033 1.00 94.44 84 VAL A C 1
ATOM 687 O O . VAL A 1 84 ? -8.070 -10.676 3.976 1.00 94.44 84 VAL A O 1
ATOM 690 N N . THR A 1 85 ? -9.105 -12.267 5.160 1.00 82.38 85 THR A N 1
ATOM 691 C CA . THR A 1 85 ? -9.941 -12.781 4.052 1.00 82.38 85 THR A CA 1
ATOM 692 C C . THR A 1 85 ? -11.441 -12.512 4.219 1.00 82.38 85 THR A C 1
ATOM 694 O O . THR A 1 85 ? -12.239 -13.015 3.435 1.00 82.38 85 THR A O 1
ATOM 697 N N . ILE A 1 86 ? -11.813 -11.697 5.211 1.00 62.59 86 ILE A N 1
ATOM 698 C CA . ILE A 1 86 ? -13.200 -11.350 5.579 1.00 62.59 86 ILE A CA 1
ATOM 699 C C . ILE A 1 86 ? -13.909 -10.517 4.497 1.00 62.59 86 ILE A C 1
ATOM 701 O O . ILE A 1 86 ? -13.289 -9.589 3.912 1.00 62.59 86 ILE A O 1
#

Sequence (86 aa):
MKFNPIKKALYTDSDKLIKKLHCPYKKQWDNLSDYDEKSKKCLTCNEVVVDTQFLSEKELVKMVKENPDVCVKVDLLQDNIRVVTI